Protein AF-A0A1Y1NCH0-F1 (afdb_monomer_lite)

Sequence (151 aa):
ATLKAEAVRLRATRENKGDAIIVEGAGSYIGPWAKYNRNKCDGIDDDEELRSDEEYEVVDDEGNDSNDVVESGTILQAPEVALARRKEVAELGDETTTFHSSEQYDYQGRSYMHVPRDLDIDLHKENGSTTNYIPKKQIFSWKDHAKAVTA

Secondary structure (DSSP, 8-state):
-HHHHHHHHHHHTBPP--BTT--SSTTB--GGGPPB-GGGT----TTS---TT-------GGG--TT-S-------PPPHHHHHHHHHHHHH--------SS-SB-TTS-BTTSPP-SSSS-TTSPTT-SPP----S--------SSPPP-

Structure (mmCIF, N/CA/C/O backbone):
data_AF-A0A1Y1NCH0-F1
#
_entry.id   AF-A0A1Y1NCH0-F1
#
loop_
_atom_site.group_PDB
_atom_site.id
_atom_site.type_symbol
_atom_site.label_atom_id
_atom_site.label_alt_id
_atom_site.label_comp_id
_atom_site.label_asym_id
_atom_site.label_entity_id
_atom_site.label_seq_id
_atom_site.pdbx_PDB_ins_code
_atom_site.Cartn_x
_atom_site.Cartn_y
_atom_site.Cartn_z
_atom_site.occupancy
_atom_site.B_iso_or_equiv
_atom_site.auth_seq_id
_atom_site.auth_comp_id
_atom_site.auth_asym_id
_atom_site.auth_atom_id
_atom_site.pdbx_PDB_model_num
ATOM 1 N N . ALA A 1 1 ? -4.487 2.608 -39.764 1.00 64.94 1 ALA A N 1
ATOM 2 C CA . ALA A 1 1 ? -3.699 1.352 -39.722 1.00 64.94 1 ALA A CA 1
ATOM 3 C C . ALA A 1 1 ? -2.356 1.491 -40.448 1.00 64.94 1 ALA A C 1
ATOM 5 O O . ALA A 1 1 ? -1.358 1.005 -39.933 1.00 64.94 1 ALA A O 1
ATOM 6 N N . THR A 1 2 ? -2.314 2.207 -41.575 1.00 80.81 2 THR A N 1
ATOM 7 C CA . THR A 1 2 ? -1.129 2.435 -42.426 1.00 80.81 2 THR A CA 1
ATOM 8 C C . THR A 1 2 ? 0.055 3.098 -41.704 1.00 80.81 2 THR A C 1
ATOM 10 O O . THR A 1 2 ? 1.138 2.526 -41.685 1.00 80.81 2 THR A O 1
ATOM 13 N N . LEU A 1 3 ? -0.171 4.194 -40.968 1.00 83.69 3 LEU A N 1
ATOM 14 C CA . LEU A 1 3 ? 0.890 4.925 -40.245 1.00 83.69 3 LEU A CA 1
ATOM 15 C C . LEU A 1 3 ? 1.634 4.079 -39.195 1.00 83.69 3 LEU A C 1
ATOM 17 O O . LEU A 1 3 ? 2.832 4.235 -38.979 1.00 83.69 3 LEU A O 1
ATOM 21 N N . LYS A 1 4 ? 0.931 3.151 -38.529 1.00 88.06 4 LYS A N 1
ATOM 22 C CA . LYS A 1 4 ? 1.561 2.244 -37.555 1.00 88.06 4 LYS A CA 1
ATOM 23 C C . LYS A 1 4 ? 2.476 1.236 -38.253 1.00 88.06 4 LYS A C 1
ATOM 25 O O . LYS A 1 4 ? 3.530 0.918 -37.715 1.00 88.06 4 LYS A O 1
ATOM 30 N N . ALA A 1 5 ? 2.089 0.752 -39.433 1.00 88.81 5 ALA A N 1
ATOM 31 C CA . ALA A 1 5 ? 2.889 -0.191 -40.209 1.00 88.81 5 ALA A CA 1
ATOM 32 C C . ALA A 1 5 ? 4.160 0.470 -40.770 1.00 88.81 5 ALA A C 1
ATOM 34 O O . ALA A 1 5 ? 5.236 -0.120 -40.707 1.00 88.81 5 ALA A O 1
ATOM 35 N N . GLU A 1 6 ? 4.061 1.712 -41.243 1.00 86.88 6 GLU A N 1
ATOM 36 C CA . GLU A 1 6 ? 5.209 2.508 -41.701 1.00 86.88 6 GLU A CA 1
ATOM 37 C C . GLU A 1 6 ? 6.185 2.809 -40.559 1.00 86.88 6 GLU A C 1
ATOM 39 O O . GLU A 1 6 ? 7.386 2.579 -40.691 1.00 86.88 6 GLU A O 1
ATOM 44 N N . ALA A 1 7 ? 5.674 3.202 -39.387 1.00 86.88 7 ALA A N 1
ATOM 45 C CA . ALA A 1 7 ? 6.506 3.422 -38.207 1.00 86.88 7 ALA A CA 1
ATOM 46 C C . ALA A 1 7 ? 7.246 2.149 -37.755 1.00 86.88 7 ALA A C 1
ATOM 48 O O . ALA A 1 7 ? 8.374 2.232 -37.273 1.00 86.88 7 ALA A O 1
ATOM 49 N N . VAL A 1 8 ? 6.638 0.967 -37.906 1.00 88.31 8 VAL A N 1
ATOM 50 C CA . VAL A 1 8 ? 7.300 -0.316 -37.611 1.00 88.31 8 VAL A CA 1
ATOM 51 C C . VAL A 1 8 ? 8.417 -0.603 -38.614 1.00 88.31 8 VAL A C 1
ATOM 53 O O . VAL A 1 8 ? 9.502 -1.001 -38.196 1.00 88.31 8 VAL A O 1
ATOM 56 N N . ARG A 1 9 ? 8.192 -0.351 -39.911 1.00 87.56 9 ARG A N 1
ATOM 57 C CA . ARG A 1 9 ? 9.220 -0.519 -40.953 1.00 87.56 9 ARG A CA 1
ATOM 58 C C . ARG A 1 9 ? 10.430 0.383 -40.712 1.00 87.56 9 ARG A C 1
ATOM 60 O O . ARG A 1 9 ? 11.552 -0.101 -40.772 1.00 87.56 9 ARG A O 1
ATOM 67 N N . LEU A 1 10 ? 10.201 1.647 -40.355 1.00 85.12 10 LEU A N 1
ATOM 68 C CA . LEU A 1 10 ? 11.277 2.581 -40.007 1.00 85.12 10 LEU A CA 1
ATOM 69 C C . LEU A 1 10 ? 12.016 2.153 -38.736 1.00 85.12 10 LEU A C 1
ATOM 71 O O . LEU A 1 10 ? 13.237 2.168 -38.690 1.00 85.12 10 LEU A O 1
ATOM 75 N N . ARG A 1 11 ? 11.306 1.705 -37.695 1.00 85.25 11 ARG A N 1
ATOM 76 C CA . ARG A 1 11 ? 11.958 1.209 -36.469 1.00 85.25 11 ARG A CA 1
ATOM 77 C C . ARG A 1 11 ? 12.826 -0.023 -36.714 1.00 85.25 11 ARG A C 1
ATOM 79 O O . ARG A 1 11 ? 13.805 -0.191 -36.000 1.00 85.25 11 ARG A O 1
ATOM 86 N N . ALA A 1 12 ? 12.489 -0.853 -37.701 1.00 87.31 12 ALA A N 1
ATOM 87 C CA . ALA A 1 12 ? 13.265 -2.041 -38.043 1.00 87.31 12 ALA A CA 1
ATOM 88 C C . ALA A 1 12 ? 14.625 -1.718 -38.688 1.00 87.31 12 ALA A C 1
ATOM 90 O O . ALA A 1 12 ? 15.531 -2.541 -38.611 1.00 87.31 12 ALA A O 1
ATOM 91 N N . THR A 1 13 ? 14.794 -0.539 -39.299 1.00 88.75 13 THR A N 1
ATOM 92 C CA . THR A 1 13 ? 16.083 -0.112 -39.875 1.00 88.75 13 THR A CA 1
ATOM 93 C C . THR A 1 13 ? 16.992 0.582 -38.860 1.00 88.75 13 THR A C 1
ATOM 95 O O . THR A 1 13 ? 18.132 0.915 -39.183 1.00 88.75 13 THR A O 1
ATOM 98 N N . ARG A 1 14 ? 16.507 0.802 -37.634 1.00 87.81 14 ARG A N 1
ATOM 99 C CA . ARG A 1 14 ? 17.248 1.459 -36.559 1.00 87.81 14 ARG A CA 1
ATOM 100 C C . ARG A 1 14 ? 18.213 0.507 -35.862 1.00 87.81 14 ARG A C 1
ATOM 102 O O . ARG A 1 14 ? 17.875 -0.646 -35.611 1.00 87.81 14 ARG A O 1
ATOM 109 N N . GLU A 1 15 ? 19.369 1.024 -35.471 1.00 88.81 15 GLU A N 1
ATOM 110 C CA . GLU A 1 15 ? 20.282 0.349 -34.550 1.00 88.81 15 GLU A CA 1
ATOM 111 C C . GLU A 1 15 ? 19.662 0.156 -33.153 1.00 88.81 15 GLU A C 1
ATOM 113 O O . GLU A 1 15 ? 18.764 0.892 -32.719 1.00 88.81 15 GLU A O 1
ATOM 118 N N . ASN A 1 16 ? 20.166 -0.842 -32.423 1.00 87.88 16 ASN A N 1
ATOM 119 C CA . ASN A 1 16 ? 19.748 -1.102 -31.049 1.00 87.88 16 ASN A CA 1
ATOM 120 C C . ASN A 1 16 ? 20.128 0.068 -30.131 1.00 87.88 16 ASN A C 1
ATOM 122 O O . ASN A 1 16 ? 21.163 0.706 -30.293 1.00 87.88 16 ASN A O 1
ATOM 126 N N . LYS A 1 17 ? 19.297 0.324 -29.115 1.00 88.88 17 LYS A N 1
ATOM 127 C CA . LYS A 1 17 ? 19.514 1.422 -28.157 1.00 88.88 17 LYS A CA 1
ATOM 128 C C . LYS A 1 17 ? 20.736 1.216 -27.249 1.00 88.88 17 LYS A C 1
ATOM 130 O O . LYS A 1 17 ? 21.198 2.198 -26.677 1.00 88.88 17 LYS A O 1
ATOM 135 N N . GLY A 1 18 ? 21.234 -0.018 -27.138 1.00 88.81 18 GLY A N 1
ATOM 136 C CA . GLY A 1 18 ? 22.311 -0.408 -26.226 1.00 88.81 18 GLY A CA 1
ATOM 137 C C . GLY A 1 18 ? 21.870 -0.476 -24.763 1.00 88.81 18 GLY A C 1
ATOM 138 O O . GLY A 1 18 ? 20.700 -0.233 -24.451 1.00 88.81 18 GLY A O 1
ATOM 139 N N . ASP A 1 19 ? 22.818 -0.779 -23.879 1.00 85.69 19 ASP A N 1
ATOM 140 C CA . ASP A 1 19 ? 22.592 -0.960 -22.444 1.00 85.69 19 ASP A CA 1
ATOM 141 C C . ASP A 1 19 ? 23.148 0.219 -21.643 1.00 85.69 19 ASP A C 1
ATOM 143 O O . ASP A 1 19 ? 24.329 0.548 -21.732 1.00 85.69 19 ASP A O 1
ATOM 147 N N . ALA A 1 20 ? 22.316 0.832 -20.793 1.00 81.88 20 ALA A N 1
ATOM 148 C CA . ALA A 1 20 ? 22.660 2.025 -19.997 1.00 81.88 20 ALA A CA 1
ATOM 149 C C . ALA A 1 20 ? 23.777 1.814 -18.950 1.00 81.88 20 ALA A C 1
ATOM 151 O O . ALA A 1 20 ? 24.205 2.769 -18.292 1.00 81.88 20 ALA A O 1
ATOM 152 N N . ILE A 1 21 ? 24.220 0.566 -18.780 1.00 81.75 21 ILE A N 1
ATOM 153 C CA . ILE A 1 21 ? 25.303 0.149 -17.882 1.00 81.75 21 ILE A CA 1
ATOM 154 C C . ILE A 1 21 ? 26.661 0.187 -18.603 1.00 81.75 21 ILE A C 1
ATOM 156 O O . ILE A 1 21 ? 27.693 0.381 -17.956 1.00 81.75 21 ILE A O 1
ATOM 160 N N . ILE A 1 22 ? 26.672 0.016 -19.929 1.00 82.62 22 ILE A N 1
ATOM 161 C CA . ILE A 1 22 ? 27.887 -0.028 -20.744 1.00 82.62 22 ILE A CA 1
ATOM 162 C C . ILE A 1 22 ? 28.203 1.396 -21.204 1.00 82.62 22 ILE A C 1
ATOM 164 O O . ILE A 1 22 ? 27.408 2.020 -21.904 1.00 82.62 22 ILE A O 1
ATOM 168 N N . VAL A 1 23 ? 29.359 1.917 -20.788 1.00 77.50 23 VAL A N 1
ATOM 169 C CA . VAL A 1 23 ? 29.782 3.291 -21.111 1.00 77.50 23 VAL A CA 1
ATOM 170 C C . VAL A 1 23 ? 30.453 3.353 -22.474 1.00 77.50 23 VAL A C 1
ATOM 172 O O . VAL A 1 23 ? 30.064 4.160 -23.311 1.00 77.50 23 VAL A O 1
ATOM 175 N N . GLU A 1 24 ? 31.412 2.465 -22.733 1.00 78.69 24 GLU A N 1
ATOM 176 C CA . GLU A 1 24 ? 32.232 2.487 -23.946 1.00 78.69 24 GLU A CA 1
ATOM 177 C C . GLU A 1 24 ? 32.290 1.096 -24.584 1.00 78.69 24 GLU A C 1
ATOM 179 O O . GLU A 1 24 ? 32.335 0.080 -23.887 1.00 78.69 24 GLU A O 1
ATOM 184 N N . GLY A 1 25 ? 32.282 1.053 -25.918 1.00 81.62 25 GLY A N 1
ATOM 185 C CA . GLY A 1 25 ? 32.393 -0.178 -26.703 1.00 81.62 25 GLY A CA 1
ATOM 186 C C . GLY A 1 25 ? 31.076 -0.698 -27.290 1.00 81.62 25 GLY A C 1
ATOM 187 O O . GLY A 1 25 ? 30.047 -0.019 -27.315 1.00 81.62 25 GLY A O 1
ATOM 188 N N . ALA A 1 26 ? 31.129 -1.923 -27.822 1.00 80.56 26 ALA A N 1
ATOM 189 C CA . ALA A 1 26 ? 29.990 -2.571 -28.463 1.00 80.56 26 ALA A CA 1
ATOM 190 C C . ALA A 1 26 ? 28.865 -2.820 -27.443 1.00 80.56 26 ALA A C 1
ATOM 192 O O . ALA A 1 26 ? 29.068 -3.508 -26.446 1.00 80.56 26 ALA A O 1
ATOM 193 N N . GLY A 1 27 ? 27.682 -2.256 -27.701 1.00 81.62 27 GLY A N 1
ATOM 194 C CA . GLY A 1 27 ? 26.532 -2.331 -26.792 1.00 81.62 27 GLY A CA 1
ATOM 195 C C . GLY A 1 27 ? 26.366 -1.131 -25.852 1.00 81.62 27 GLY A C 1
ATOM 196 O O . GLY A 1 27 ? 25.433 -1.141 -25.053 1.00 81.62 27 GLY A O 1
ATOM 197 N N . SER A 1 28 ? 27.209 -0.094 -25.961 1.00 87.94 28 SER A N 1
ATOM 198 C CA . SER A 1 28 ? 27.020 1.173 -25.235 1.00 87.94 28 SER A CA 1
ATOM 199 C C . SER A 1 28 ? 25.658 1.814 -25.533 1.00 87.94 28 SER A C 1
ATOM 201 O O . SER A 1 28 ? 25.108 1.677 -26.631 1.00 87.94 28 SER A O 1
ATOM 203 N N . TYR A 1 29 ? 25.092 2.503 -24.542 1.00 85.62 29 TYR A N 1
ATOM 204 C CA . TYR A 1 29 ? 23.782 3.135 -24.661 1.00 85.62 29 TYR A CA 1
ATOM 205 C C . TYR A 1 29 ? 23.811 4.383 -25.544 1.00 85.62 29 TYR A C 1
ATOM 207 O O . TYR A 1 29 ? 24.178 5.472 -25.107 1.00 85.62 29 TYR A O 1
ATOM 215 N N . ILE A 1 30 ? 23.324 4.236 -26.774 1.00 88.19 30 ILE A N 1
ATOM 216 C CA . ILE A 1 30 ? 23.099 5.340 -27.719 1.00 88.19 30 ILE A CA 1
ATOM 217 C C . ILE A 1 30 ? 21.680 5.914 -27.532 1.0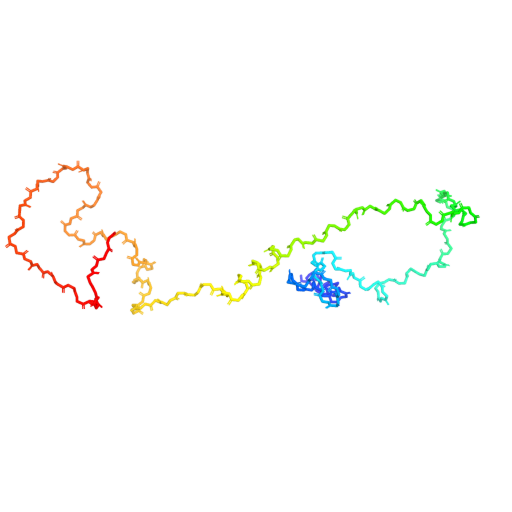0 88.19 30 ILE A C 1
ATOM 219 O O . ILE A 1 30 ? 21.395 7.069 -27.855 1.00 88.19 30 ILE A O 1
ATOM 223 N N . GLY A 1 31 ? 20.756 5.121 -26.973 1.00 85.31 31 GLY A N 1
ATOM 224 C CA . GLY A 1 31 ? 19.430 5.586 -26.577 1.00 85.31 31 GLY A CA 1
ATOM 225 C C . GLY A 1 31 ? 18.610 6.156 -2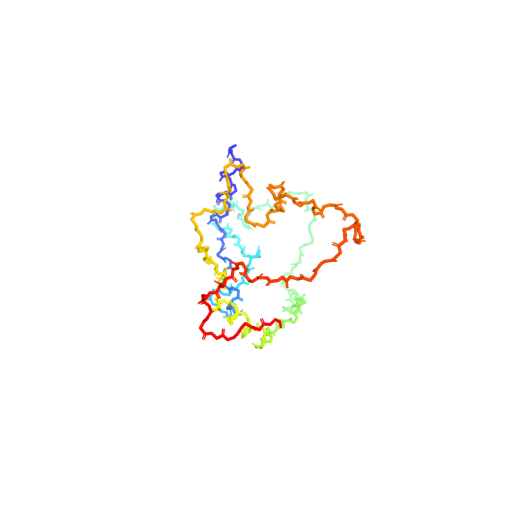7.748 1.00 85.31 31 GLY A C 1
ATOM 226 O O . GLY A 1 31 ? 18.567 5.551 -28.826 1.00 85.31 31 GLY A O 1
ATOM 227 N N . PRO A 1 32 ? 17.917 7.302 -27.576 1.00 88.44 32 PRO A N 1
ATOM 228 C CA . PRO A 1 32 ? 17.133 7.956 -28.627 1.00 88.44 32 PRO A CA 1
ATOM 229 C C . PRO A 1 32 ? 17.938 8.326 -29.879 1.00 88.44 32 PRO A C 1
ATOM 231 O O . PRO A 1 32 ? 17.330 8.418 -30.945 1.00 88.44 32 PRO A O 1
ATOM 234 N N . TRP A 1 33 ? 19.261 8.453 -29.765 1.00 85.56 33 TRP A N 1
ATOM 235 C CA . TRP A 1 33 ? 20.169 8.869 -30.835 1.00 85.56 33 TRP A CA 1
ATOM 236 C C . TRP A 1 33 ? 20.686 7.724 -31.720 1.00 85.56 33 TRP A C 1
ATOM 238 O O . TRP A 1 33 ? 21.431 7.984 -32.660 1.00 85.56 33 TRP A O 1
ATOM 248 N N . ALA A 1 34 ? 20.294 6.469 -31.453 1.00 89.19 34 ALA A N 1
ATOM 249 C CA . ALA A 1 34 ? 20.672 5.327 -32.293 1.00 89.19 34 ALA A CA 1
ATOM 250 C C . ALA A 1 34 ? 20.261 5.562 -33.755 1.00 89.19 34 ALA A C 1
ATOM 252 O O . ALA A 1 34 ? 19.092 5.879 -34.023 1.00 89.19 34 ALA A O 1
ATOM 253 N N . LYS A 1 35 ? 21.226 5.429 -34.671 1.00 88.38 35 LYS A N 1
ATOM 254 C CA . LYS A 1 35 ? 21.079 5.830 -36.072 1.00 88.38 35 LYS A CA 1
ATOM 255 C C . LYS A 1 35 ? 20.183 4.841 -36.821 1.00 88.38 35 LYS A C 1
ATOM 257 O O . LYS A 1 35 ? 20.022 3.684 -36.432 1.00 88.38 35 LYS A O 1
ATOM 262 N N . TYR A 1 36 ? 19.562 5.313 -37.897 1.00 86.62 36 TYR A N 1
ATOM 263 C CA . TYR A 1 36 ? 18.904 4.441 -38.865 1.00 86.62 36 TYR A CA 1
ATOM 264 C C . TYR A 1 36 ? 19.915 4.078 -39.946 1.00 86.62 36 TYR A C 1
ATOM 266 O O . TYR A 1 36 ? 20.612 4.957 -40.453 1.00 86.62 36 TYR A O 1
ATOM 274 N N . ASN A 1 37 ? 19.982 2.801 -40.311 1.00 79.69 37 ASN A N 1
ATOM 275 C CA . ASN A 1 37 ? 20.824 2.345 -41.408 1.00 79.69 37 ASN A CA 1
ATOM 276 C C . ASN A 1 37 ? 20.277 2.914 -42.725 1.00 79.69 37 ASN A C 1
ATOM 278 O O . ASN A 1 37 ? 19.280 2.428 -43.262 1.00 79.69 37 ASN A O 1
ATOM 282 N N . ARG A 1 38 ? 20.932 3.967 -43.229 1.00 63.34 38 ARG A N 1
ATOM 283 C CA . ARG A 1 38 ? 20.579 4.706 -44.456 1.00 63.34 38 ARG A CA 1
ATOM 284 C C . ARG A 1 38 ? 20.707 3.846 -45.722 1.00 63.34 38 ARG A C 1
ATOM 286 O O . ARG A 1 38 ? 20.134 4.180 -46.745 1.00 63.34 38 ARG A O 1
ATOM 293 N N . ASN A 1 39 ? 21.368 2.693 -45.655 1.00 59.06 39 ASN A N 1
ATOM 294 C CA . ASN A 1 39 ? 21.777 1.936 -46.843 1.00 59.06 39 ASN A CA 1
ATOM 295 C C . ASN A 1 39 ? 20.684 1.053 -47.481 1.00 59.06 39 ASN A C 1
ATOM 297 O O . ASN A 1 39 ? 21.026 0.155 -48.246 1.00 59.06 39 ASN A O 1
ATOM 301 N N . LYS A 1 40 ? 19.387 1.254 -47.194 1.00 55.19 40 LYS A N 1
ATOM 302 C CA . LYS A 1 40 ? 18.294 0.529 -47.889 1.00 55.19 40 LYS A CA 1
ATOM 303 C C . LYS A 1 40 ? 16.970 1.287 -48.073 1.00 55.19 40 LYS A C 1
ATOM 305 O O . LYS A 1 40 ? 16.031 0.672 -48.573 1.00 55.19 40 LYS A O 1
ATOM 310 N N . CYS A 1 41 ? 16.847 2.559 -47.680 1.00 48.09 41 CYS A N 1
ATOM 311 C CA . CYS A 1 41 ? 15.535 3.232 -47.706 1.00 48.09 41 CYS A CA 1
ATOM 312 C C . CYS A 1 41 ? 15.406 4.501 -48.547 1.00 48.09 41 CYS A C 1
ATOM 314 O O . CYS A 1 41 ? 14.277 4.932 -48.703 1.00 48.09 41 CYS A O 1
ATOM 316 N N . ASP A 1 42 ? 16.467 5.034 -49.138 1.00 41.94 42 ASP A N 1
ATOM 317 C CA . ASP A 1 42 ? 16.348 5.886 -50.324 1.00 41.94 42 ASP A CA 1
ATOM 318 C C . ASP A 1 42 ? 17.717 5.918 -50.990 1.00 41.94 42 ASP A C 1
ATOM 320 O O . ASP A 1 42 ? 18.714 6.245 -50.344 1.00 41.94 42 ASP A O 1
ATOM 324 N N . GLY A 1 43 ? 17.767 5.504 -52.255 1.00 42.03 43 GLY A N 1
ATOM 325 C CA . GLY A 1 43 ? 18.888 5.823 -53.123 1.00 42.03 43 GLY A CA 1
ATOM 326 C C . GLY A 1 43 ? 18.814 7.312 -53.406 1.00 42.03 43 GLY A C 1
ATOM 327 O O . GLY A 1 43 ? 18.098 7.726 -54.306 1.00 42.03 43 GLY A O 1
ATOM 328 N N . ILE A 1 44 ? 19.486 8.102 -52.579 1.00 44.38 44 ILE A N 1
ATOM 329 C CA . ILE A 1 44 ? 20.094 9.331 -53.063 1.00 44.38 44 ILE A CA 1
ATOM 330 C C . ILE A 1 44 ? 21.528 8.889 -53.305 1.00 44.38 44 ILE A C 1
ATOM 332 O O . ILE A 1 44 ? 22.294 8.732 -52.354 1.00 44.38 44 ILE A O 1
ATOM 336 N N . ASP A 1 45 ? 21.812 8.514 -54.550 1.00 37.47 45 ASP A N 1
ATOM 337 C CA . ASP A 1 45 ? 23.189 8.416 -55.007 1.00 37.47 45 ASP A CA 1
ATOM 338 C C . ASP A 1 45 ? 23.793 9.811 -54.806 1.00 37.47 45 ASP A C 1
ATOM 340 O O . ASP A 1 45 ? 23.207 10.802 -55.238 1.00 37.47 45 ASP A O 1
ATOM 344 N N . ASP A 1 46 ? 24.963 9.906 -54.175 1.00 49.66 46 ASP A N 1
ATOM 345 C CA . ASP A 1 46 ? 25.723 11.163 -54.059 1.00 49.66 46 ASP A CA 1
ATOM 346 C C . ASP A 1 46 ? 26.183 11.710 -55.447 1.00 49.66 46 ASP A C 1
ATOM 348 O O . ASP A 1 46 ? 26.965 12.653 -55.516 1.00 49.66 46 ASP A O 1
ATOM 352 N N . ASP A 1 47 ? 25.700 11.118 -56.551 1.00 45.75 47 ASP A N 1
ATOM 353 C CA . ASP A 1 47 ? 26.004 11.387 -57.966 1.00 45.75 47 ASP A CA 1
ATOM 354 C C . ASP A 1 47 ? 24.773 11.899 -58.758 1.00 45.75 47 ASP A C 1
ATOM 356 O O . ASP A 1 47 ? 24.782 11.964 -59.987 1.00 45.75 47 ASP A O 1
ATOM 360 N N . GLU A 1 48 ? 23.664 12.240 -58.088 1.00 45.78 48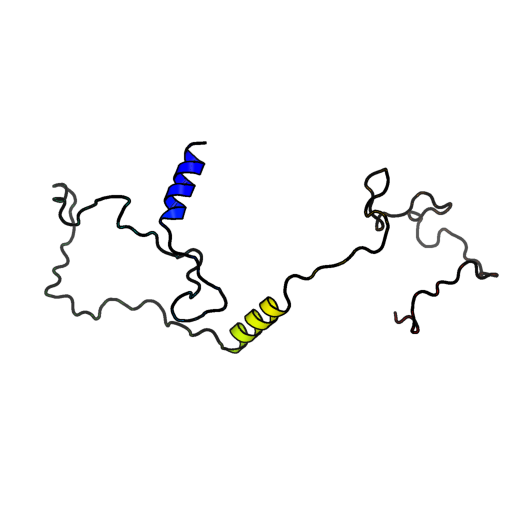 GLU A N 1
ATOM 361 C CA . GLU A 1 48 ? 22.493 12.810 -58.767 1.00 45.78 48 GLU A CA 1
ATOM 362 C C . GLU A 1 48 ? 22.754 14.293 -59.110 1.00 45.78 48 GLU A C 1
ATOM 364 O O . GLU A 1 48 ? 22.831 15.139 -58.218 1.00 45.78 48 GLU A O 1
ATOM 369 N N . GLU A 1 49 ? 22.921 14.603 -60.407 1.00 47.41 49 GLU A N 1
ATOM 370 C CA . GLU A 1 49 ? 23.147 15.963 -60.927 1.00 47.41 49 GLU A CA 1
ATOM 371 C C . GLU A 1 49 ? 22.198 16.980 -60.268 1.00 47.41 49 GLU A C 1
ATOM 373 O O . GLU A 1 49 ? 20.976 16.957 -60.458 1.00 47.41 49 GLU A O 1
ATOM 378 N N . LEU A 1 50 ? 22.790 17.888 -59.487 1.00 51.91 50 LEU A N 1
ATOM 379 C CA . LEU A 1 50 ? 22.090 18.942 -58.764 1.00 51.91 50 LEU A CA 1
ATOM 380 C C . LEU A 1 50 ? 21.209 19.764 -59.714 1.00 51.91 50 LEU A C 1
ATOM 382 O O . LEU A 1 50 ? 21.612 20.181 -60.802 1.00 51.91 50 LEU A O 1
ATOM 386 N N . ARG A 1 51 ? 19.975 20.022 -59.277 1.00 45.38 51 ARG A N 1
ATOM 387 C CA . ARG A 1 51 ? 18.997 20.840 -60.001 1.00 45.38 51 ARG A CA 1
ATOM 388 C C . ARG A 1 51 ? 19.563 22.243 -60.235 1.00 45.38 51 ARG A C 1
ATOM 390 O O . ARG A 1 51 ? 20.036 22.884 -59.306 1.00 45.38 51 ARG A O 1
ATOM 397 N N . SER A 1 52 ? 19.455 22.726 -61.470 1.00 53.72 52 SER A N 1
ATOM 398 C CA . SER A 1 52 ? 20.203 23.868 -62.022 1.00 53.72 52 SER A CA 1
ATOM 399 C C . SER A 1 52 ? 19.953 25.262 -61.412 1.00 53.72 52 SER A C 1
ATOM 401 O O . SER A 1 52 ? 20.334 26.239 -62.048 1.00 53.72 52 SER A O 1
ATOM 403 N N . ASP A 1 53 ? 19.268 25.399 -60.276 1.00 50.38 53 ASP A N 1
ATOM 404 C CA . ASP A 1 53 ? 18.827 26.711 -59.758 1.00 50.38 53 ASP A CA 1
ATOM 405 C C . ASP A 1 53 ? 18.934 26.847 -58.229 1.00 50.38 53 ASP A C 1
ATOM 407 O O . ASP A 1 53 ? 18.281 27.687 -57.616 1.00 50.38 53 ASP A O 1
ATOM 411 N N . GLU A 1 54 ? 19.741 26.005 -57.586 1.00 44.72 54 GLU A N 1
ATOM 412 C CA . GLU A 1 54 ? 20.050 26.136 -56.164 1.00 44.72 54 GLU A CA 1
ATOM 413 C C . GLU A 1 54 ? 21.524 26.546 -56.038 1.00 44.72 54 GLU A C 1
ATOM 415 O O . GLU A 1 54 ? 22.434 25.780 -56.352 1.00 44.72 54 GLU A O 1
ATOM 420 N N . GLU A 1 55 ? 21.754 27.817 -55.697 1.00 48.00 55 GLU A N 1
ATOM 421 C CA . GLU A 1 55 ? 23.088 28.387 -55.505 1.00 48.00 55 GLU A CA 1
ATOM 422 C C . GLU A 1 55 ? 23.676 27.849 -54.196 1.00 48.00 55 GLU A C 1
ATOM 424 O O . GLU A 1 55 ? 23.175 28.136 -53.107 1.00 48.00 55 GLU A O 1
ATOM 429 N N . TYR A 1 56 ? 24.742 27.062 -54.313 1.00 51.50 56 TYR A N 1
ATOM 430 C CA . TYR A 1 56 ? 25.525 26.557 -53.192 1.00 51.50 56 TYR A CA 1
ATOM 431 C C . TYR A 1 56 ? 26.947 27.117 -53.268 1.00 51.50 56 TYR A C 1
ATOM 433 O O . TYR A 1 56 ? 27.527 27.207 -54.351 1.00 51.50 56 TYR A O 1
ATOM 441 N N . GLU A 1 57 ? 27.538 27.444 -52.117 1.00 42.94 57 GLU A N 1
ATOM 442 C CA . GLU A 1 57 ? 28.994 27.561 -52.022 1.00 42.94 57 GLU A CA 1
ATOM 443 C C . GLU A 1 57 ? 29.599 26.157 -52.134 1.00 42.94 57 GLU A C 1
ATOM 445 O O . GLU A 1 57 ? 29.401 25.308 -51.263 1.00 42.94 57 GLU A O 1
ATOM 450 N N . VAL A 1 58 ? 30.348 25.914 -53.210 1.00 50.59 58 VAL A N 1
ATOM 451 C CA . VAL A 1 58 ? 31.290 24.795 -53.276 1.00 50.59 58 VAL A CA 1
ATOM 452 C C . VAL A 1 58 ? 32.424 25.136 -52.319 1.00 50.59 58 VAL A C 1
ATOM 454 O O . VAL A 1 58 ? 33.276 25.971 -52.617 1.00 50.59 58 VAL A O 1
ATOM 457 N N . VAL A 1 59 ? 32.409 24.524 -51.138 1.00 46.91 59 VAL A N 1
ATOM 458 C CA . VAL A 1 59 ? 33.582 24.513 -50.267 1.00 46.91 59 VAL A CA 1
ATOM 459 C C . VAL A 1 59 ? 34.571 23.542 -50.909 1.00 46.91 59 VAL A C 1
ATOM 461 O O . VAL A 1 59 ? 34.452 22.330 -50.742 1.00 46.91 59 VAL A O 1
ATOM 464 N N . ASP A 1 60 ? 35.489 24.070 -51.721 1.00 34.00 60 ASP A N 1
ATOM 465 C CA . ASP A 1 60 ? 36.595 23.299 -52.289 1.00 34.00 60 ASP A CA 1
ATOM 466 C C . ASP A 1 60 ? 37.414 22.668 -51.145 1.00 34.00 60 ASP A C 1
ATOM 468 O O . ASP A 1 60 ? 38.036 23.360 -50.335 1.00 34.00 60 ASP A O 1
ATOM 472 N N . ASP A 1 61 ? 37.435 21.335 -51.091 1.00 46.25 61 ASP A N 1
ATOM 473 C CA . ASP A 1 61 ? 38.167 20.538 -50.091 1.00 46.25 61 ASP A CA 1
ATOM 474 C C . ASP A 1 61 ? 39.703 20.623 -50.266 1.00 46.25 61 ASP A C 1
ATOM 476 O O . ASP A 1 61 ? 40.461 20.104 -49.455 1.00 46.25 61 ASP A O 1
ATOM 480 N N . GLU A 1 62 ? 40.206 21.334 -51.286 1.00 40.97 62 GLU A N 1
ATOM 481 C CA . GLU A 1 62 ? 41.650 21.557 -51.486 1.00 40.97 62 GLU A CA 1
ATOM 482 C C . GLU A 1 62 ? 42.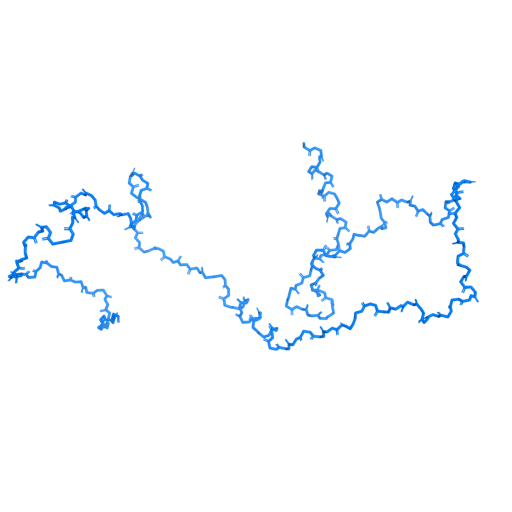261 22.609 -50.536 1.00 40.97 62 GLU A C 1
ATOM 484 O O . GLU A 1 62 ? 43.480 22.799 -50.522 1.00 40.97 62 GLU A O 1
ATOM 489 N N . GLY A 1 63 ? 41.443 23.271 -49.711 1.00 41.38 63 GLY A N 1
ATOM 490 C CA . GLY A 1 63 ? 41.886 24.186 -48.650 1.00 41.38 63 GLY A CA 1
ATOM 491 C C . GLY A 1 63 ? 41.418 23.802 -47.245 1.00 41.38 63 GLY A C 1
ATOM 492 O O . GLY A 1 63 ? 41.631 24.570 -46.306 1.00 41.38 63 GLY A O 1
ATOM 493 N N . ASN A 1 64 ? 40.776 22.643 -47.092 1.00 40.56 64 ASN A N 1
ATOM 494 C CA . ASN A 1 64 ? 40.229 22.183 -45.824 1.00 40.56 64 ASN A CA 1
ATOM 495 C C . ASN A 1 64 ? 41.344 21.528 -44.998 1.00 40.56 64 ASN A C 1
ATOM 497 O O . ASN A 1 64 ? 41.500 20.307 -44.950 1.00 40.56 64 ASN A O 1
ATOM 501 N N . ASP A 1 65 ? 42.171 22.368 -44.368 1.00 39.50 65 ASP A N 1
ATOM 502 C CA . ASP A 1 65 ? 42.943 21.955 -43.200 1.00 39.50 65 ASP A CA 1
ATOM 503 C C . ASP A 1 65 ? 41.954 21.228 -42.277 1.00 39.50 65 ASP A C 1
ATOM 505 O O . ASP A 1 65 ? 40.967 21.820 -41.840 1.00 39.50 65 ASP A O 1
ATOM 509 N N . SER A 1 66 ? 42.170 19.925 -42.071 1.00 46.16 66 SER A N 1
ATOM 510 C CA . SER A 1 66 ? 41.312 18.950 -41.368 1.00 46.16 66 SER A CA 1
ATOM 511 C C . SER A 1 66 ? 41.128 19.272 -39.868 1.00 46.16 66 SER A C 1
ATOM 513 O O . SER A 1 66 ? 41.005 18.383 -39.025 1.00 46.16 66 SER A O 1
ATOM 515 N N . ASN A 1 67 ? 41.160 20.550 -39.517 1.00 48.19 67 ASN A N 1
ATOM 516 C CA . ASN A 1 67 ? 41.338 21.112 -38.198 1.00 48.19 67 ASN A CA 1
ATOM 517 C C . ASN A 1 67 ? 40.269 22.173 -37.858 1.00 48.19 67 ASN A C 1
ATOM 519 O O . ASN A 1 67 ? 40.316 22.722 -36.761 1.00 48.19 67 ASN A O 1
ATOM 523 N N . ASP A 1 68 ? 39.303 22.453 -38.750 1.00 43.88 68 ASP A N 1
ATOM 524 C CA . ASP A 1 68 ? 38.167 23.360 -38.470 1.00 43.88 68 ASP A CA 1
ATOM 525 C C . ASP A 1 68 ? 36.804 22.644 -38.384 1.00 43.88 68 ASP A C 1
ATOM 527 O O . ASP A 1 68 ? 35.735 23.240 -38.500 1.00 43.88 68 ASP A O 1
ATOM 531 N N . VAL A 1 69 ? 36.811 21.339 -38.093 1.00 51.16 69 VAL A N 1
ATOM 532 C CA . VAL A 1 69 ? 35.700 20.752 -37.337 1.00 51.16 69 VAL A CA 1
ATOM 533 C C . VAL A 1 69 ? 35.992 21.060 -35.879 1.00 51.16 69 VAL A C 1
ATOM 535 O O . VAL A 1 69 ? 36.807 20.394 -35.245 1.00 51.16 69 VAL A O 1
ATOM 538 N N . VAL A 1 70 ? 35.337 22.081 -35.329 1.00 48.25 70 VAL A N 1
ATOM 539 C CA . VAL A 1 70 ? 35.344 22.291 -33.880 1.00 48.25 70 VAL A CA 1
ATOM 540 C C . VAL A 1 70 ? 34.671 21.063 -33.271 1.00 48.25 70 VAL A C 1
ATOM 542 O O . VAL A 1 70 ? 33.446 20.940 -33.333 1.00 48.25 70 VAL A O 1
ATOM 545 N N . GLU A 1 71 ? 35.463 20.120 -32.751 1.00 57.12 71 GLU A N 1
ATOM 546 C CA . GLU A 1 71 ? 34.974 18.934 -32.047 1.00 57.12 71 GLU A CA 1
ATOM 547 C C . GLU A 1 71 ? 34.102 19.403 -30.878 1.00 57.12 71 GLU A C 1
ATOM 549 O O . GLU A 1 71 ? 34.569 19.761 -29.793 1.00 57.12 71 GLU A O 1
ATOM 554 N N . SER A 1 72 ? 32.799 19.501 -31.134 1.00 50.12 72 SER A N 1
ATOM 555 C CA . SER A 1 72 ? 31.841 19.953 -30.148 1.00 50.12 72 SER A CA 1
ATOM 556 C C . SER A 1 72 ? 31.731 18.886 -29.072 1.00 50.12 72 SER A C 1
ATOM 558 O O . SER A 1 72 ? 31.095 17.850 -29.254 1.00 50.12 72 SER A O 1
ATOM 560 N N . GLY A 1 73 ? 32.338 19.184 -27.929 1.00 53.47 73 GLY A N 1
ATOM 561 C CA . GLY A 1 73 ? 32.047 18.534 -26.665 1.00 53.47 73 GLY A CA 1
ATOM 562 C C . GLY A 1 73 ? 33.182 17.656 -26.174 1.00 53.47 73 GLY A C 1
ATOM 563 O O . GLY A 1 73 ? 33.393 16.547 -26.652 1.00 53.47 73 GLY A O 1
ATOM 564 N N . THR A 1 74 ? 33.845 18.119 -25.114 1.00 54.12 74 THR A N 1
ATOM 565 C CA . THR A 1 74 ? 34.568 17.245 -24.191 1.00 54.12 74 THR A CA 1
ATOM 566 C C . THR A 1 74 ? 33.696 16.029 -23.877 1.00 54.12 74 THR A C 1
ATOM 568 O O . THR A 1 74 ? 32.636 16.165 -23.260 1.00 54.12 74 THR A O 1
ATOM 571 N N . ILE A 1 75 ? 34.137 14.842 -24.290 1.00 58.50 75 ILE A N 1
ATOM 572 C CA . ILE A 1 75 ? 33.516 13.583 -23.886 1.00 58.50 75 ILE A CA 1
ATOM 573 C C . ILE A 1 75 ? 33.832 13.421 -22.398 1.00 58.50 75 ILE A C 1
ATOM 575 O O . ILE A 1 75 ? 34.910 12.974 -22.013 1.00 58.50 75 ILE A O 1
ATOM 579 N N . LEU A 1 76 ? 32.925 13.885 -21.537 1.00 62.53 76 LEU A N 1
ATOM 580 C CA . LEU A 1 76 ? 33.056 13.695 -20.100 1.00 62.53 76 LEU A CA 1
ATOM 581 C C . LEU A 1 76 ? 32.798 12.221 -19.803 1.00 62.53 76 LEU A C 1
ATOM 583 O O . LEU A 1 76 ? 31.658 11.756 -19.866 1.00 62.53 76 LEU A O 1
ATOM 587 N N . GLN A 1 77 ? 33.865 11.492 -19.479 1.00 68.38 77 GLN A N 1
ATOM 588 C CA . GLN A 1 77 ? 33.750 10.129 -18.985 1.00 68.38 77 GLN A CA 1
ATOM 589 C C . GLN A 1 77 ? 32.825 10.127 -17.763 1.00 68.38 77 GLN A C 1
ATOM 591 O O . GLN A 1 77 ? 32.981 10.928 -16.834 1.00 68.38 77 GLN A O 1
ATOM 596 N N . ALA A 1 78 ? 31.825 9.244 -17.774 1.00 68.31 78 ALA A N 1
ATOM 597 C CA . ALA A 1 78 ? 30.913 9.125 -16.650 1.00 68.31 78 ALA A CA 1
ATOM 598 C C . ALA A 1 78 ? 31.711 8.747 -15.386 1.00 68.31 78 ALA A C 1
ATOM 600 O O . ALA A 1 78 ? 32.512 7.811 -15.437 1.00 68.31 78 ALA A O 1
ATOM 601 N N . PRO A 1 79 ? 31.499 9.427 -14.244 1.00 78.56 79 PRO A N 1
ATOM 602 C CA . PRO A 1 79 ? 32.202 9.088 -13.016 1.00 78.56 79 PRO A CA 1
ATOM 603 C C . PRO A 1 79 ? 31.855 7.657 -12.590 1.00 78.56 79 PRO A C 1
ATOM 605 O O . PRO A 1 79 ? 30.680 7.283 -12.541 1.00 78.56 79 PRO A O 1
ATOM 608 N N . GLU A 1 80 ? 32.869 6.869 -12.228 1.00 78.69 80 GLU A N 1
ATOM 609 C CA . GLU A 1 80 ? 32.730 5.442 -11.890 1.00 78.69 80 GLU A CA 1
ATOM 610 C C . GLU A 1 80 ? 31.698 5.185 -10.778 1.00 78.69 80 GLU A C 1
ATOM 612 O O . GLU A 1 80 ? 30.951 4.208 -10.817 1.00 78.69 80 GLU A O 1
ATOM 617 N N . VAL A 1 81 ? 31.572 6.124 -9.834 1.00 81.62 81 VAL A N 1
ATOM 618 C CA . VAL A 1 81 ? 30.590 6.084 -8.737 1.00 81.62 81 VAL A CA 1
ATOM 619 C C . VAL A 1 81 ? 29.146 6.047 -9.252 1.00 81.62 81 VAL A C 1
ATOM 621 O O . VAL A 1 81 ? 28.298 5.351 -8.692 1.00 81.62 81 VAL A O 1
ATOM 624 N N . ALA A 1 82 ? 28.837 6.778 -10.326 1.00 78.75 82 ALA A N 1
ATOM 625 C CA . ALA A 1 82 ? 27.494 6.782 -10.900 1.00 78.75 82 ALA A CA 1
ATOM 626 C C . ALA A 1 82 ? 27.175 5.454 -11.607 1.00 78.75 82 ALA A C 1
ATOM 628 O O . ALA A 1 82 ? 26.028 5.008 -11.587 1.00 78.75 82 ALA A O 1
ATOM 629 N N . LEU A 1 83 ? 28.185 4.803 -12.193 1.00 78.19 83 LEU A N 1
ATOM 630 C CA . LEU A 1 83 ? 28.044 3.492 -12.831 1.00 78.19 83 LEU A CA 1
ATOM 631 C C . LEU A 1 83 ? 27.839 2.386 -11.801 1.00 78.19 83 LEU A C 1
ATOM 633 O O . LEU A 1 83 ? 26.969 1.541 -11.997 1.00 78.19 83 LEU A O 1
ATOM 637 N N . ALA A 1 84 ? 28.591 2.421 -10.698 1.00 82.31 84 ALA A N 1
ATOM 638 C CA . ALA A 1 84 ? 28.423 1.489 -9.586 1.00 82.31 84 ALA A CA 1
ATOM 639 C C . ALA A 1 84 ? 26.991 1.546 -9.032 1.00 82.31 84 ALA A C 1
ATOM 641 O O . ALA A 1 84 ? 26.318 0.523 -8.972 1.00 82.31 84 ALA A O 1
ATOM 642 N N . ARG A 1 85 ? 26.464 2.751 -8.777 1.00 81.69 85 ARG A N 1
ATOM 643 C CA . ARG A 1 85 ? 25.074 2.931 -8.321 1.00 81.69 85 ARG A CA 1
ATOM 644 C C . ARG A 1 85 ? 24.030 2.395 -9.300 1.00 81.69 85 ARG A C 1
ATOM 646 O O . ARG A 1 85 ? 23.039 1.812 -8.879 1.00 81.69 85 ARG A O 1
ATOM 653 N N . ARG A 1 86 ? 24.225 2.590 -10.609 1.00 77.81 86 ARG A N 1
ATOM 654 C CA . ARG A 1 86 ? 23.306 2.048 -11.627 1.00 77.81 86 ARG A CA 1
ATOM 655 C C . ARG A 1 86 ? 23.326 0.521 -11.658 1.00 77.81 86 ARG A C 1
ATOM 657 O O . ARG A 1 86 ? 22.273 -0.076 -11.850 1.00 77.81 86 ARG A O 1
ATOM 664 N N . LYS A 1 87 ? 24.496 -0.094 -11.460 1.00 80.88 87 LYS A N 1
ATOM 665 C CA . LYS A 1 87 ? 24.632 -1.552 -11.345 1.00 80.88 87 LYS A CA 1
ATOM 666 C C . LYS A 1 87 ? 23.949 -2.074 -10.086 1.00 80.88 87 LYS A C 1
ATOM 668 O O . LYS A 1 87 ? 23.147 -2.985 -10.202 1.00 80.88 87 LYS A O 1
ATOM 673 N N . GLU A 1 88 ? 24.171 -1.437 -8.938 1.00 81.81 88 GLU A N 1
ATOM 674 C CA . GLU A 1 88 ? 23.509 -1.793 -7.674 1.00 81.81 88 GLU A CA 1
ATOM 675 C C . GLU A 1 88 ? 21.978 -1.750 -7.794 1.00 81.81 88 GLU A C 1
ATOM 677 O O . GLU A 1 88 ? 21.299 -2.675 -7.362 1.00 81.81 88 GLU A O 1
ATOM 682 N N . VAL A 1 89 ? 21.421 -0.710 -8.426 1.00 78.44 89 VAL A N 1
ATOM 683 C CA . VAL A 1 89 ? 19.968 -0.602 -8.655 1.00 78.44 89 VAL A CA 1
ATOM 684 C C . VAL A 1 89 ? 19.468 -1.674 -9.627 1.00 78.44 89 VAL A C 1
ATOM 686 O O . VAL A 1 89 ? 18.415 -2.259 -9.395 1.00 78.44 89 VAL A O 1
ATOM 689 N N . ALA A 1 90 ? 20.214 -1.958 -10.698 1.00 76.94 90 ALA A N 1
ATOM 690 C CA . ALA A 1 90 ? 19.859 -3.023 -11.635 1.00 76.94 90 ALA A CA 1
ATOM 691 C C . ALA A 1 90 ? 19.925 -4.421 -10.989 1.00 76.94 90 ALA A C 1
ATOM 693 O O . ALA A 1 90 ? 19.111 -5.280 -11.315 1.00 76.94 90 ALA A O 1
ATOM 694 N N . GLU A 1 91 ? 20.867 -4.642 -10.069 1.00 78.69 91 GLU A N 1
ATOM 695 C CA . GLU A 1 91 ? 21.017 -5.885 -9.302 1.00 78.69 91 GLU A CA 1
ATOM 696 C C . GLU A 1 91 ? 19.946 -6.046 -8.218 1.00 78.69 91 GLU A C 1
ATOM 698 O O . GLU A 1 91 ? 19.495 -7.166 -7.978 1.00 78.69 91 GLU A O 1
ATOM 703 N N . LEU A 1 92 ? 19.511 -4.947 -7.586 1.00 77.31 92 LEU A N 1
ATOM 704 C CA . LEU A 1 92 ? 18.408 -4.954 -6.618 1.00 77.31 92 LEU A CA 1
ATOM 705 C C . LEU A 1 92 ? 17.085 -5.398 -7.270 1.00 77.31 92 LEU A C 1
ATOM 707 O O . LEU A 1 92 ? 16.236 -5.985 -6.601 1.00 77.31 92 LEU A O 1
ATOM 711 N N . GLY A 1 93 ? 16.947 -5.167 -8.579 1.00 77.62 93 GLY A N 1
ATOM 712 C CA . GLY A 1 93 ? 15.773 -5.531 -9.361 1.00 77.62 93 GLY A CA 1
ATOM 713 C C . GLY A 1 93 ? 14.543 -4.688 -9.025 1.00 77.62 93 GLY A C 1
ATOM 714 O O . GLY A 1 93 ? 14.588 -3.757 -8.219 1.00 77.62 93 GLY A O 1
ATOM 715 N N . ASP A 1 94 ? 13.427 -5.016 -9.671 1.00 80.75 94 ASP A N 1
ATOM 716 C CA . ASP A 1 94 ? 12.148 -4.372 -9.389 1.00 80.75 94 ASP A CA 1
ATOM 717 C C . ASP A 1 94 ? 11.618 -4.844 -8.025 1.00 80.75 94 ASP A C 1
ATOM 719 O O . ASP A 1 94 ? 11.534 -6.041 -7.742 1.00 80.75 94 ASP A O 1
ATOM 723 N N . GLU A 1 95 ? 11.230 -3.900 -7.170 1.00 83.62 95 GLU A N 1
ATOM 724 C CA . GLU A 1 95 ? 10.652 -4.192 -5.862 1.00 83.62 95 GLU A CA 1
ATOM 725 C C . GLU A 1 95 ? 9.275 -4.866 -6.001 1.00 83.62 95 GLU A C 1
ATOM 727 O O . GLU A 1 95 ? 8.277 -4.258 -6.388 1.00 83.62 95 GLU A O 1
ATOM 732 N N . THR A 1 96 ? 9.206 -6.161 -5.686 1.00 86.75 96 THR A N 1
ATOM 733 C CA . THR A 1 96 ? 7.951 -6.926 -5.707 1.00 86.75 96 THR A CA 1
ATOM 734 C C . THR A 1 96 ? 7.407 -7.127 -4.299 1.00 86.75 96 THR A C 1
ATOM 736 O O . THR A 1 96 ? 8.156 -7.455 -3.380 1.00 86.75 96 THR A O 1
ATOM 739 N N . THR A 1 97 ? 6.091 -7.004 -4.125 1.00 88.31 97 THR A N 1
ATOM 740 C CA . THR A 1 97 ? 5.413 -7.299 -2.855 1.00 88.31 97 THR A CA 1
ATOM 741 C C . THR A 1 97 ? 4.427 -8.450 -3.032 1.00 88.31 97 THR A C 1
ATOM 743 O O . THR A 1 97 ? 3.863 -8.639 -4.108 1.00 88.31 97 THR A O 1
ATOM 746 N N . THR A 1 98 ? 4.237 -9.251 -1.982 1.00 89.94 98 THR A N 1
ATOM 747 C CA . THR A 1 98 ? 3.266 -10.355 -1.974 1.00 89.94 98 THR A CA 1
ATOM 748 C C . THR A 1 98 ? 2.119 -10.013 -1.036 1.00 89.94 98 THR A C 1
ATOM 750 O O . THR A 1 98 ? 2.335 -9.585 0.097 1.00 89.94 98 THR A O 1
ATOM 753 N N . PHE A 1 99 ? 0.891 -10.208 -1.504 1.00 90.75 99 PHE A N 1
ATOM 754 C CA . PHE A 1 99 ? -0.307 -10.006 -0.703 1.00 90.75 99 PHE A CA 1
ATOM 755 C C . PHE A 1 99 ? -0.700 -11.308 0.008 1.00 90.75 99 PHE A C 1
ATOM 757 O O . PHE A 1 99 ? -0.855 -12.342 -0.634 1.00 90.75 99 PHE A O 1
ATOM 764 N N . HIS A 1 100 ? -0.863 -11.256 1.333 1.00 88.06 100 HIS A N 1
ATOM 765 C CA . HIS A 1 100 ? -1.094 -12.434 2.184 1.00 88.06 100 HIS A CA 1
ATOM 766 C C . HIS A 1 100 ? -2.559 -12.647 2.616 1.00 88.06 100 HIS A C 1
ATOM 768 O O . HIS A 1 100 ? -2.812 -13.434 3.524 1.00 88.06 100 HIS A O 1
ATOM 774 N N . SER A 1 101 ? -3.534 -11.974 1.998 1.00 87.81 101 SER A N 1
ATOM 775 C CA . SER A 1 101 ? -4.963 -12.209 2.274 1.00 87.81 101 SER A CA 1
ATOM 776 C C . SER A 1 101 ? -5.641 -12.949 1.117 1.00 87.81 101 SER A C 1
ATOM 778 O O . SER A 1 101 ? -5.034 -13.170 0.071 1.00 87.81 101 SER A O 1
ATOM 780 N N . SER A 1 102 ? -6.902 -13.344 1.302 1.00 89.31 102 SER A N 1
ATOM 781 C CA . SER A 1 102 ? -7.675 -14.081 0.296 1.00 89.31 102 SER A CA 1
ATOM 782 C C . SER A 1 102 ? -7.952 -13.256 -0.959 1.00 89.31 102 SER A C 1
ATOM 784 O O . SER A 1 102 ? -7.795 -13.753 -2.069 1.00 89.31 102 SER A O 1
ATOM 786 N N . GLU A 1 103 ? -8.362 -11.999 -0.788 1.00 90.38 103 GLU A N 1
ATOM 787 C CA . GLU A 1 103 ? -8.762 -11.110 -1.879 1.00 90.38 103 GLU A CA 1
ATOM 788 C C . GLU A 1 103 ? -8.320 -9.671 -1.584 1.00 90.38 103 GLU A C 1
ATOM 790 O O . GLU A 1 103 ? -8.334 -9.222 -0.436 1.00 90.38 103 GLU A O 1
ATOM 795 N N . GLN A 1 104 ? -7.889 -8.951 -2.623 1.00 90.44 104 GLN A N 1
ATOM 796 C CA . GLN A 1 104 ? -7.430 -7.559 -2.509 1.00 90.44 104 GLN A CA 1
ATOM 797 C C . GLN A 1 104 ? -8.593 -6.567 -2.396 1.00 90.44 104 GLN A C 1
ATOM 799 O O . GLN A 1 104 ? -8.443 -5.490 -1.809 1.00 90.44 104 GLN A O 1
ATOM 804 N N . TYR A 1 105 ? -9.733 -6.934 -2.974 1.00 92.31 105 TYR A N 1
ATOM 805 C CA . TYR A 1 105 ? -10.925 -6.113 -3.072 1.00 92.31 105 TYR A CA 1
ATOM 806 C C . TYR A 1 105 ? -12.114 -6.867 -2.492 1.00 92.31 105 TYR A C 1
ATOM 808 O O . TYR A 1 105 ? -12.199 -8.083 -2.635 1.00 92.31 105 TYR A O 1
ATOM 816 N N . ASP A 1 106 ? -13.027 -6.145 -1.852 1.00 90.50 106 ASP A N 1
ATOM 817 C CA . ASP A 1 106 ? -14.301 -6.699 -1.407 1.00 90.50 106 ASP A CA 1
ATOM 818 C C . ASP A 1 106 ? -15.323 -6.806 -2.557 1.00 90.50 106 ASP A C 1
ATOM 820 O O . ASP A 1 106 ? -15.066 -6.430 -3.703 1.00 90.50 106 ASP A O 1
ATOM 824 N N . TYR A 1 107 ? -16.535 -7.269 -2.238 1.00 91.06 107 TYR A N 1
ATOM 825 C CA . TYR A 1 107 ? -17.647 -7.399 -3.190 1.00 91.06 107 TYR A CA 1
ATOM 826 C C . TYR A 1 107 ? -18.093 -6.076 -3.846 1.00 91.06 107 TYR A C 1
ATOM 828 O O . TYR A 1 107 ? -18.825 -6.102 -4.835 1.00 91.06 107 TYR A O 1
ATOM 836 N N . GLN A 1 108 ? -17.687 -4.925 -3.300 1.00 90.25 108 GLN A N 1
ATOM 837 C CA . GLN A 1 108 ? -17.952 -3.591 -3.847 1.00 90.25 108 GLN A CA 1
ATOM 838 C C . GLN A 1 108 ? -16.721 -2.988 -4.545 1.00 90.25 108 GLN A C 1
ATOM 840 O O . GLN A 1 108 ? -16.762 -1.826 -4.951 1.00 90.25 108 GLN A O 1
ATOM 845 N N . GLY A 1 109 ? -15.621 -3.735 -4.679 1.00 92.00 109 GLY A N 1
ATOM 846 C CA . GLY A 1 109 ? -14.378 -3.244 -5.274 1.00 92.00 109 GLY A CA 1
ATOM 847 C C . GLY A 1 109 ? -13.553 -2.336 -4.353 1.00 92.00 109 GLY A C 1
ATOM 848 O O . GLY A 1 109 ? -12.677 -1.613 -4.831 1.00 92.00 109 GLY A O 1
ATOM 849 N N . ARG A 1 110 ? -13.813 -2.328 -3.042 1.00 91.62 110 ARG A N 1
ATOM 850 C CA . ARG A 1 110 ? -13.059 -1.529 -2.061 1.00 91.62 110 ARG A CA 1
ATOM 851 C C . ARG A 1 110 ? -11.862 -2.329 -1.557 1.00 91.62 110 ARG A C 1
ATOM 853 O O . ARG A 1 110 ? -11.977 -3.524 -1.315 1.00 91.62 110 ARG A O 1
ATOM 860 N N . SER A 1 111 ? -10.713 -1.676 -1.392 1.00 93.12 111 SER A N 1
ATOM 861 C CA . SER A 1 111 ? -9.512 -2.319 -0.849 1.00 93.12 111 SER A CA 1
ATOM 862 C C . SER A 1 111 ? -9.528 -2.373 0.681 1.00 93.12 111 SER A C 1
ATOM 864 O O . SER A 1 111 ? -10.288 -1.659 1.335 1.00 93.12 111 SER A O 1
ATOM 866 N N . TYR A 1 112 ? -8.614 -3.154 1.261 1.00 89.00 112 TYR A N 1
ATOM 867 C CA . TYR A 1 112 ? -8.415 -3.253 2.715 1.00 89.00 112 TYR A CA 1
ATOM 868 C C . TYR A 1 112 ? -8.035 -1.926 3.406 1.00 89.00 112 TYR A C 1
ATOM 870 O O . TYR A 1 112 ? -8.110 -1.830 4.626 1.00 89.00 112 TYR A O 1
ATOM 878 N N . MET A 1 113 ? -7.632 -0.902 2.644 1.00 91.12 113 MET A N 1
ATOM 879 C CA . MET A 1 113 ? -7.308 0.438 3.157 1.00 91.12 113 MET A CA 1
ATOM 880 C C . MET A 1 113 ? -8.519 1.378 3.181 1.00 91.12 113 MET A C 1
ATOM 882 O O . MET A 1 113 ? -8.403 2.527 3.610 1.00 91.12 113 MET A O 1
ATOM 886 N N . HIS A 1 114 ? -9.676 0.940 2.678 1.00 91.12 114 HIS A N 1
ATOM 887 C CA . HIS A 1 114 ? -10.878 1.759 2.701 1.00 91.12 114 HIS A CA 1
ATOM 888 C C . HIS A 1 114 ? -11.395 1.928 4.133 1.00 91.12 114 HIS A C 1
ATOM 890 O O . HIS A 1 114 ? -11.426 0.980 4.912 1.00 91.12 114 HIS A O 1
ATOM 896 N N . VAL A 1 115 ? -11.838 3.142 4.465 1.00 89.62 115 VAL A N 1
ATOM 897 C CA . VAL A 1 115 ? -12.336 3.479 5.804 1.00 89.62 115 VAL A CA 1
ATOM 898 C C . VAL A 1 115 ? -13.582 2.637 6.132 1.00 89.62 115 VAL A C 1
ATOM 900 O O . VAL A 1 115 ? -14.570 2.726 5.393 1.00 89.62 115 VAL A O 1
ATOM 903 N N . PRO A 1 116 ? -13.576 1.850 7.226 1.00 88.12 116 PRO A N 1
ATOM 904 C CA . PRO A 1 116 ? -14.749 1.097 7.661 1.00 88.12 116 PRO A CA 1
ATOM 905 C C . PRO A 1 116 ? -15.912 2.033 8.008 1.00 88.12 116 PRO A C 1
ATOM 907 O O . PRO A 1 116 ? -15.739 3.009 8.736 1.00 88.12 116 PRO A O 1
ATOM 910 N N . ARG A 1 117 ? -17.101 1.734 7.477 1.00 85.31 117 ARG A N 1
ATOM 911 C CA . ARG A 1 117 ? -18.360 2.464 7.755 1.00 85.31 117 ARG A CA 1
ATOM 912 C C . ARG A 1 117 ? -19.433 1.594 8.407 1.00 85.31 117 ARG A C 1
ATOM 914 O O . ARG A 1 117 ? -20.524 2.068 8.687 1.00 85.31 117 ARG A O 1
ATOM 921 N N . ASP A 1 118 ? -19.135 0.316 8.569 1.00 84.62 118 ASP A N 1
ATOM 922 C CA . ASP A 1 118 ? -20.005 -0.736 9.088 1.00 84.62 118 ASP A CA 1
ATOM 923 C C . ASP A 1 118 ? -19.814 -0.983 10.589 1.00 84.62 118 ASP A C 1
ATOM 925 O O . ASP A 1 118 ? -20.490 -1.828 11.169 1.00 84.62 118 ASP A O 1
ATOM 929 N N . LEU A 1 119 ? -18.907 -0.247 11.228 1.00 84.25 119 LEU A N 1
ATOM 930 C CA . LEU A 1 119 ? -18.751 -0.260 12.673 1.00 84.25 119 LEU A CA 1
ATOM 931 C C . LEU A 1 119 ? -19.842 0.604 13.319 1.00 84.25 119 LEU A C 1
ATOM 933 O O . LEU A 1 119 ? -20.215 1.645 12.783 1.00 84.25 119 LEU A O 1
ATOM 937 N N . ASP A 1 120 ? -20.265 0.247 14.533 1.00 85.12 120 ASP A N 1
ATOM 938 C CA . ASP A 1 120 ? -21.206 1.040 15.350 1.00 85.12 120 ASP A CA 1
ATOM 939 C C . ASP A 1 120 ? -20.609 2.380 15.853 1.00 85.12 120 ASP A C 1
ATOM 941 O O . ASP A 1 120 ? -21.094 2.991 16.810 1.00 85.12 120 ASP A O 1
ATOM 945 N N . ILE A 1 121 ? -19.523 2.847 15.232 1.00 85.75 121 ILE A N 1
ATOM 946 C CA . ILE A 1 121 ? -18.836 4.101 15.520 1.00 85.75 121 ILE A CA 1
ATOM 947 C C . ILE A 1 121 ? -18.686 4.912 14.237 1.00 85.75 121 ILE A C 1
ATOM 949 O O . ILE A 1 121 ? -18.363 4.394 13.174 1.00 85.75 121 ILE A O 1
ATOM 953 N N . ASP A 1 122 ? -18.889 6.217 14.359 1.00 86.56 122 ASP A N 1
ATOM 954 C CA . ASP A 1 122 ? -18.718 7.146 13.250 1.00 86.56 122 ASP A CA 1
ATOM 955 C C . ASP A 1 122 ? -17.355 7.833 13.362 1.00 86.56 122 ASP A C 1
ATOM 957 O O . ASP A 1 122 ? -17.093 8.562 14.323 1.00 86.56 122 ASP A O 1
ATOM 961 N N . LEU A 1 123 ? -16.495 7.571 12.376 1.00 85.38 123 LEU A N 1
ATOM 962 C CA . LEU A 1 123 ? -15.136 8.103 12.272 1.00 85.38 123 LEU A CA 1
ATOM 963 C C . LEU A 1 123 ? -15.093 9.541 11.722 1.00 85.38 123 LEU A C 1
ATOM 965 O O . LEU A 1 123 ? -14.031 10.157 11.742 1.00 85.38 123 LEU A O 1
ATOM 969 N N . HIS A 1 124 ? -16.216 10.086 11.238 1.00 87.06 124 HIS A N 1
ATOM 970 C CA . HIS A 1 124 ? -16.308 11.460 10.727 1.00 87.06 124 HIS A CA 1
ATOM 971 C C . HIS A 1 124 ? -16.703 12.492 11.795 1.00 87.06 124 HIS A C 1
ATOM 973 O O . HIS A 1 124 ? -16.854 13.675 11.486 1.00 87.06 124 HIS A O 1
ATOM 979 N N . LYS A 1 125 ? -16.877 12.063 13.049 1.00 86.62 125 LYS A N 1
ATOM 980 C CA . LYS A 1 125 ? -17.209 12.947 14.171 1.00 86.62 125 LYS A CA 1
ATOM 981 C C . LYS A 1 125 ? -16.056 13.884 14.521 1.00 86.62 125 LYS A C 1
ATOM 983 O O . LYS A 1 125 ? -14.886 13.544 14.372 1.00 86.62 125 LYS A O 1
ATOM 988 N N . GLU A 1 126 ? -16.408 15.049 15.059 1.00 89.56 126 GLU A N 1
ATOM 989 C CA . GLU A 1 126 ? -15.437 15.998 15.597 1.00 89.56 126 GLU A CA 1
ATOM 990 C C . GLU A 1 126 ? -14.637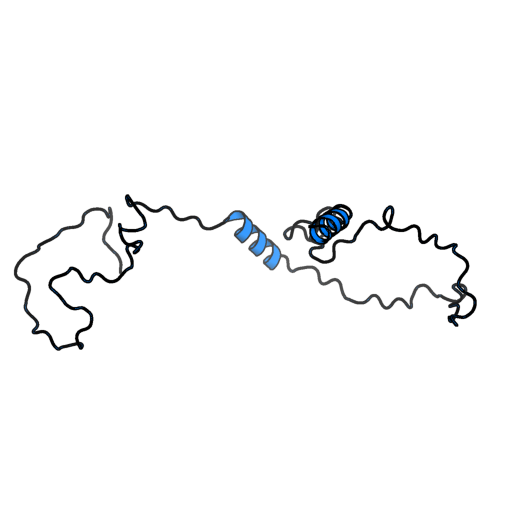 15.373 16.750 1.00 89.56 126 GLU A C 1
ATOM 992 O O . GLU A 1 126 ? -15.181 14.701 17.638 1.00 89.56 126 GLU A O 1
ATOM 997 N N . ASN A 1 127 ? -13.328 15.618 16.742 1.00 86.25 127 ASN A N 1
ATOM 998 C CA . ASN A 1 127 ? -12.405 15.179 17.777 1.00 86.25 127 ASN A CA 1
ATOM 999 C C . ASN A 1 127 ? -12.874 15.687 19.155 1.00 86.25 127 ASN A C 1
ATOM 1001 O O . ASN A 1 127 ? -12.912 16.886 19.403 1.00 86.25 127 ASN A O 1
ATOM 1005 N N . GLY A 1 128 ? -13.205 14.769 20.069 1.00 84.50 128 GLY A N 1
ATOM 1006 C CA . GLY A 1 128 ? -13.663 15.105 21.426 1.00 84.50 128 GLY A CA 1
ATOM 1007 C C . GLY A 1 128 ? -15.183 15.143 21.616 1.00 84.50 128 GLY A C 1
ATOM 1008 O O . GLY A 1 128 ? -15.640 15.361 22.735 1.00 84.50 128 GLY A O 1
ATOM 1009 N N . SER A 1 129 ? -15.974 14.865 20.574 1.00 86.69 129 SER A N 1
ATOM 1010 C CA . SER A 1 129 ? -17.437 14.737 20.689 1.00 86.69 129 SER A CA 1
ATOM 1011 C C . SER A 1 129 ? -17.872 13.540 21.558 1.00 86.69 129 SER A C 1
ATOM 1013 O O . SER A 1 129 ? -18.937 13.558 22.175 1.00 86.69 129 SER A O 1
ATOM 1015 N N . THR A 1 130 ? -17.048 12.490 21.637 1.00 85.38 130 THR A N 1
ATOM 1016 C CA . THR A 1 130 ? -17.331 11.263 22.396 1.00 85.38 130 THR A CA 1
ATOM 1017 C C . THR A 1 130 ? -16.754 11.303 23.810 1.00 85.38 130 THR A C 1
ATOM 1019 O O . THR A 1 130 ? -15.617 11.723 24.019 1.00 85.38 130 THR A O 1
ATOM 1022 N N . THR A 1 131 ? -17.500 10.781 24.783 1.00 89.19 131 THR A N 1
ATOM 1023 C CA . THR A 1 131 ? -17.031 10.606 26.163 1.00 89.19 131 THR A CA 1
ATOM 1024 C C . THR A 1 131 ? -16.001 9.475 26.270 1.00 89.19 131 THR A C 1
ATOM 1026 O O . THR A 1 131 ? -16.197 8.382 25.742 1.00 89.19 131 THR A O 1
ATOM 1029 N N . ASN A 1 132 ? -14.898 9.726 26.981 1.00 90.44 132 ASN A N 1
ATOM 1030 C CA . ASN A 1 132 ? -13.827 8.746 27.182 1.00 90.44 132 ASN A CA 1
ATOM 1031 C C . ASN A 1 132 ? -14.117 7.839 28.388 1.00 90.44 132 ASN A C 1
ATOM 1033 O O . ASN A 1 132 ? -14.522 8.317 29.449 1.00 90.44 132 ASN A O 1
ATOM 1037 N N . TYR A 1 133 ? -13.846 6.538 28.251 1.00 92.69 133 TYR A N 1
ATOM 1038 C CA . TYR A 1 133 ? -14.027 5.538 29.310 1.00 92.69 133 TYR A CA 1
ATOM 1039 C C . TYR A 1 133 ? -12.771 4.684 29.493 1.00 92.69 133 TYR A C 1
ATOM 1041 O O . TYR A 1 133 ? -12.048 4.407 28.539 1.00 92.69 133 TYR A O 1
ATOM 1049 N N . ILE A 1 134 ? -12.536 4.220 30.724 1.00 95.62 134 ILE A N 1
ATOM 1050 C CA . ILE A 1 134 ? -11.417 3.323 31.039 1.00 95.62 134 ILE A CA 1
ATOM 1051 C C . ILE A 1 134 ? -11.804 1.882 30.655 1.00 95.62 134 ILE A C 1
ATOM 1053 O O . ILE A 1 134 ? -12.824 1.382 31.148 1.00 95.62 134 ILE A O 1
ATOM 1057 N N . PRO A 1 135 ? -11.019 1.188 29.807 1.00 95.75 135 PRO A N 1
ATOM 1058 C CA . PRO A 1 135 ? -11.314 -0.185 29.416 1.00 95.75 135 PRO A CA 1
ATOM 1059 C C . PRO A 1 135 ? -11.160 -1.140 30.606 1.00 95.75 135 PRO A C 1
ATOM 1061 O O . PRO A 1 135 ? -10.204 -1.057 31.372 1.00 95.75 135 PRO A O 1
ATOM 1064 N N . LYS A 1 136 ? -12.103 -2.078 30.749 1.00 96.25 136 LYS A N 1
ATOM 1065 C CA . LYS A 1 136 ? -12.115 -3.068 31.847 1.00 96.25 136 LYS A CA 1
ATOM 1066 C C . LYS A 1 136 ? -11.639 -4.461 31.435 1.00 96.25 136 LYS A C 1
ATOM 1068 O O . LYS A 1 136 ? -11.348 -5.283 32.297 1.00 96.25 136 LYS A O 1
ATOM 1073 N N . LYS A 1 137 ? -11.630 -4.759 30.134 1.00 96.81 137 LYS A N 1
ATOM 1074 C CA . LYS A 1 137 ? -11.402 -6.106 29.600 1.00 96.81 137 LYS A CA 1
ATOM 1075 C C . LYS A 1 137 ? -10.592 -6.049 28.309 1.00 96.81 137 LYS A C 1
ATOM 1077 O O . LYS A 1 137 ? -10.832 -5.189 27.467 1.00 96.81 137 LYS A O 1
ATOM 1082 N N . GLN A 1 138 ? -9.696 -7.017 28.139 1.00 94.88 138 GLN A N 1
ATOM 1083 C CA . GLN A 1 138 ? -9.041 -7.300 26.867 1.00 94.88 138 GLN A CA 1
ATOM 1084 C C . GLN A 1 138 ? -9.972 -8.129 25.969 1.00 94.88 138 GLN A C 1
ATOM 1086 O O . GLN A 1 138 ? -10.437 -9.197 26.370 1.00 94.88 138 GLN A O 1
ATOM 1091 N N . ILE A 1 139 ? -10.251 -7.630 24.763 1.00 94.56 139 ILE A N 1
ATOM 1092 C CA . ILE A 1 139 ? -11.148 -8.291 23.800 1.00 94.56 139 ILE A CA 1
ATOM 1093 C C . ILE A 1 139 ? -10.353 -9.182 22.835 1.00 94.56 139 ILE A C 1
ATOM 1095 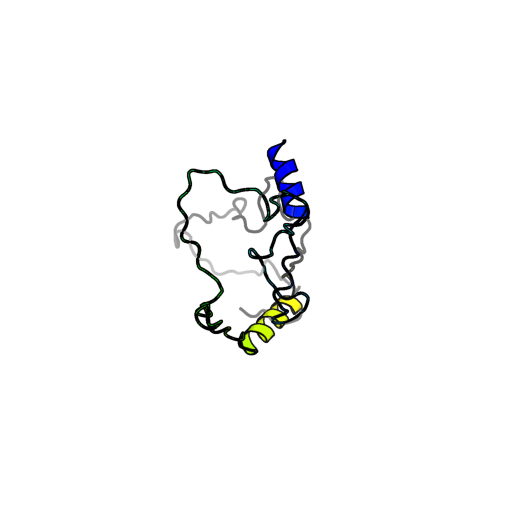O O . ILE A 1 139 ? -10.785 -10.291 22.537 1.00 94.56 139 ILE A O 1
ATOM 1099 N N . PHE A 1 140 ? -9.168 -8.735 22.406 1.00 94.06 140 PHE A N 1
ATOM 1100 C CA . PHE A 1 140 ? -8.360 -9.412 21.391 1.00 94.06 140 PHE A CA 1
ATOM 1101 C C . PHE A 1 140 ? -6.891 -9.562 21.811 1.00 94.06 140 PHE A C 1
ATOM 1103 O O . PHE A 1 140 ? -6.349 -8.755 22.571 1.00 94.06 140 PHE A O 1
ATOM 1110 N N . SER A 1 141 ? -6.245 -10.618 21.311 1.00 92.81 141 SER A N 1
ATOM 1111 C CA . SER A 1 141 ? -4.802 -10.856 21.422 1.00 92.81 141 SER A CA 1
ATOM 1112 C C . SER A 1 141 ? -4.266 -11.351 20.078 1.00 92.81 141 SER A C 1
ATOM 1114 O O . SER A 1 141 ? -4.687 -12.413 19.619 1.00 92.81 141 SER A O 1
ATOM 1116 N N . TRP A 1 142 ? -3.332 -10.621 19.475 1.00 90.81 142 TRP A N 1
ATOM 1117 C CA . TRP A 1 142 ? -2.687 -10.995 18.212 1.00 90.81 142 TRP A CA 1
ATOM 1118 C C . TRP A 1 142 ? -1.308 -11.605 18.495 1.00 90.81 142 TRP A C 1
ATOM 1120 O O . TRP A 1 142 ? -0.575 -11.084 19.334 1.00 90.81 142 TRP A O 1
ATOM 1130 N N . LYS A 1 143 ? -0.974 -12.735 17.853 1.00 87.25 143 LYS A N 1
ATOM 1131 C CA . LYS A 1 143 ? 0.216 -13.555 18.181 1.00 87.25 143 LYS A CA 1
ATOM 1132 C C . LYS A 1 143 ? 1.143 -13.855 16.993 1.00 87.25 143 LYS A C 1
ATOM 1134 O O . LYS A 1 143 ? 1.974 -14.745 17.097 1.00 87.25 143 LYS A O 1
ATOM 1139 N N . ASP A 1 144 ? 1.003 -13.145 15.879 1.00 85.56 144 ASP A N 1
ATOM 1140 C CA . ASP A 1 144 ? 1.714 -13.495 14.638 1.00 85.56 144 ASP A CA 1
ATOM 1141 C C . ASP A 1 144 ? 3.202 -13.084 14.634 1.00 85.56 144 ASP A C 1
ATOM 1143 O O . ASP A 1 144 ? 4.017 -13.596 13.874 1.00 85.56 144 ASP A O 1
ATOM 1147 N N . HIS A 1 145 ? 3.604 -12.184 15.534 1.00 87.31 145 HIS A N 1
ATOM 1148 C CA . HIS A 1 145 ? 4.987 -11.725 15.625 1.00 87.31 145 HIS A CA 1
ATOM 1149 C C . HIS A 1 145 ? 5.812 -12.600 16.578 1.00 87.31 145 HIS A C 1
ATOM 1151 O O . HIS A 1 145 ? 5.473 -12.761 17.749 1.00 87.31 145 HIS A O 1
ATOM 1157 N N . ALA A 1 146 ? 6.951 -13.110 16.097 1.00 89.31 146 ALA A N 1
ATOM 1158 C CA . ALA A 1 146 ? 7.900 -13.874 16.917 1.00 89.31 146 ALA A CA 1
ATOM 1159 C C . ALA A 1 146 ? 8.676 -13.004 17.929 1.00 89.31 146 ALA A C 1
ATOM 1161 O O . ALA A 1 146 ? 9.241 -13.519 18.893 1.00 89.31 146 ALA A O 1
ATOM 1162 N N . LYS A 1 147 ? 8.734 -11.687 17.700 1.00 91.62 147 LYS A N 1
ATOM 1163 C CA . LYS A 1 147 ? 9.411 -10.696 18.549 1.00 91.62 147 LYS A CA 1
ATOM 1164 C C . LYS A 1 147 ? 8.417 -9.635 19.020 1.00 91.62 147 LYS A C 1
ATOM 1166 O O . LYS A 1 147 ? 7.312 -9.535 18.493 1.00 91.62 147 LYS A O 1
ATOM 1171 N N . ALA A 1 148 ? 8.829 -8.834 20.004 1.00 89.56 148 ALA A N 1
ATOM 1172 C CA . ALA A 1 148 ? 8.057 -7.680 20.451 1.00 89.56 148 ALA A CA 1
ATOM 1173 C C . ALA A 1 148 ? 7.840 -6.684 19.299 1.00 89.56 148 ALA A C 1
ATOM 1175 O O . ALA A 1 148 ? 8.738 -6.462 18.486 1.00 89.56 148 ALA A O 1
ATOM 1176 N N . VAL A 1 149 ? 6.647 -6.092 19.249 1.00 90.19 149 VAL A N 1
ATOM 1177 C CA . VAL A 1 149 ? 6.276 -5.090 18.245 1.00 90.19 149 VAL A CA 1
ATOM 1178 C C . VAL A 1 149 ? 7.021 -3.785 18.534 1.00 90.19 149 VAL A C 1
ATOM 1180 O O . VAL A 1 149 ? 6.950 -3.270 19.650 1.00 90.19 149 VAL A O 1
ATOM 1183 N N . THR A 1 150 ? 7.727 -3.259 17.534 1.00 91.00 150 THR A N 1
ATOM 1184 C CA . THR A 1 150 ? 8.361 -1.932 17.554 1.00 91.00 150 THR A CA 1
ATOM 1185 C C . THR A 1 150 ? 7.482 -0.937 16.802 1.00 91.00 150 THR A C 1
ATOM 1187 O O . THR A 1 150 ? 6.979 -1.280 15.732 1.00 91.00 150 THR A O 1
ATOM 1190 N N . ALA A 1 151 ? 7.302 0.261 17.361 1.00 78.75 151 ALA A N 1
ATOM 1191 C CA . ALA A 1 151 ? 6.513 1.351 16.785 1.00 78.75 151 ALA A CA 1
ATOM 1192 C C . ALA A 1 151 ? 7.417 2.467 16.253 1.00 78.75 151 ALA A C 1
ATOM 1194 O O . ALA A 1 151 ? 8.486 2.681 16.871 1.00 78.75 151 ALA A O 1
#

Foldseek 3Di:
DVVVVVVVVQVVQWDDQFDCLDCDDDRHGPHPNTDGDPVPDDPPPPPPPDDPPDDDPPPPCVPPPVPPPPPPDDPPRDPVVVSVVVVVDVVVPDDDDDDDDDDQADPVRDGPPDDDPPDPDDPPDDDPPDDDDDDDDDDDDDDPDPDDDDD

InterPro domains:
  IPR032847 Pre-mRNA-processing factor 17 [PTHR43979] (12-151)

Radius of gyration: 33.72 Å; chains: 1; bounding box: 64×42×94 Å

pLDDT: mean 76.31, std 17.57, range [34.0, 96.81]

Organism: Photinus pyralis (NCBI:txid7054)